Protein AF-A0A162QPC7-F1 (afdb_monomer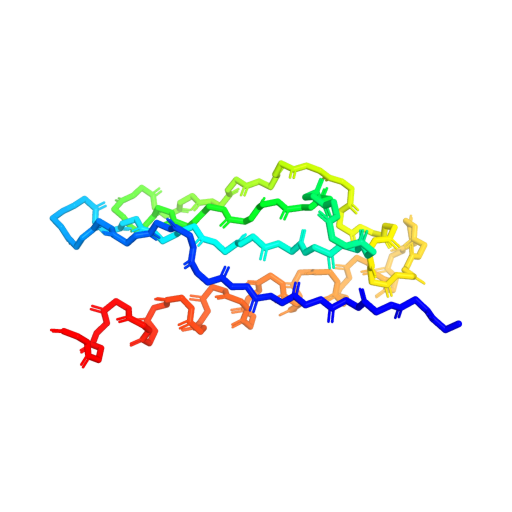_lite)

Foldseek 3Di:
DWDKDKDFPDDDLVQRKTWIFIDTPNHTAWIWIQGPVVRDIDIDHDVCVVVVHDPDPVVVVVVVVVSVVVNVVSVCVSVVD

pLDDT: mean 85.44, std 7.84, range [55.59, 94.44]

Sequence (81 aa):
MVLITTEYTKLDKENQIVELTYFVDNQVVVKLIFDYNKDTTEINGNLYDLIGWKHTEEDKNKYENYIQIQKWFAKEILNKI

Organism: NCBI:txid1121326

Secondary structure (DSSP, 8-state):
---EEEEEEEEETTTTEEEEEEEETTEEEEEEEEETTTTEEEEEE-HHHHHT--SSHHHHHHHHHHHHHHHHHHHHHHHH-

Structure (mmCIF, N/CA/C/O backbone):
data_AF-A0A162QPC7-F1
#
_entry.id   AF-A0A162QPC7-F1
#
loop_
_atom_site.group_PDB
_atom_site.id
_atom_site.type_symbol
_atom_site.label_atom_id
_atom_site.label_alt_id
_atom_site.label_comp_id
_atom_site.label_asym_id
_atom_site.label_entity_id
_atom_site.label_seq_id
_atom_site.pdbx_PDB_ins_code
_atom_site.Cartn_x
_atom_site.Cartn_y
_atom_site.Cartn_z
_atom_site.occupancy
_atom_site.B_iso_or_equiv
_atom_site.auth_seq_id
_atom_site.auth_comp_id
_atom_site.auth_asym_id
_atom_site.auth_atom_id
_atom_site.pdbx_PDB_model_num
ATOM 1 N N . MET A 1 1 ? -1.051 6.006 -23.357 1.00 55.59 1 MET A N 1
ATOM 2 C CA . MET A 1 1 ? -0.984 6.642 -22.026 1.00 55.59 1 MET A CA 1
ATOM 3 C C . MET A 1 1 ? -1.558 5.625 -21.066 1.00 55.59 1 MET A C 1
ATOM 5 O O . MET A 1 1 ? -2.679 5.204 -21.304 1.00 55.59 1 MET A O 1
ATOM 9 N N . VAL A 1 2 ? -0.767 5.140 -20.112 1.00 63.84 2 VAL A N 1
ATOM 10 C CA . VAL A 1 2 ? -1.218 4.121 -19.155 1.00 63.84 2 VAL A CA 1
ATOM 11 C C . VAL A 1 2 ? -2.080 4.823 -18.107 1.00 63.84 2 VAL A C 1
ATOM 13 O O . VAL A 1 2 ? -1.612 5.784 -17.495 1.00 63.84 2 VAL A O 1
ATOM 16 N N . LEU A 1 3 ? -3.340 4.410 -17.948 1.00 69.25 3 LEU A N 1
ATOM 17 C CA . LEU A 1 3 ? -4.228 4.981 -16.936 1.00 69.25 3 LEU A CA 1
ATOM 18 C C . LEU A 1 3 ? -4.052 4.198 -15.633 1.00 69.25 3 LEU A C 1
ATOM 20 O O . LEU A 1 3 ? -4.439 3.033 -15.558 1.00 69.25 3 LEU A O 1
ATOM 24 N N . ILE A 1 4 ? -3.476 4.847 -14.620 1.00 78.38 4 ILE A N 1
ATOM 25 C CA . ILE A 1 4 ? -3.373 4.301 -13.265 1.00 78.38 4 ILE A CA 1
ATOM 26 C C . ILE A 1 4 ? -4.494 4.913 -12.432 1.00 78.38 4 ILE A C 1
ATOM 28 O O . ILE A 1 4 ? -4.595 6.136 -12.329 1.00 78.38 4 ILE A O 1
ATOM 32 N N . THR A 1 5 ? -5.325 4.068 -11.833 1.00 82.88 5 THR A N 1
ATOM 33 C CA . THR A 1 5 ? -6.351 4.490 -10.869 1.00 82.88 5 THR A CA 1
ATOM 34 C C . THR A 1 5 ? -6.141 3.782 -9.541 1.00 82.88 5 THR A C 1
ATOM 36 O O . THR A 1 5 ? -5.592 2.680 -9.495 1.00 82.88 5 THR A O 1
ATOM 39 N N . THR A 1 6 ? -6.538 4.435 -8.452 1.00 83.81 6 THR A N 1
ATOM 40 C CA . THR A 1 6 ? -6.376 3.923 -7.090 1.00 83.81 6 THR A CA 1
ATOM 41 C C . THR A 1 6 ? -7.702 4.014 -6.366 1.00 83.81 6 THR A C 1
ATOM 43 O O . THR A 1 6 ? -8.324 5.075 -6.348 1.00 83.81 6 THR A O 1
ATOM 46 N N . GLU A 1 7 ? -8.101 2.921 -5.730 1.00 86.06 7 GLU A N 1
ATOM 47 C CA . GLU A 1 7 ? -9.319 2.842 -4.930 1.00 86.06 7 GLU A CA 1
ATOM 48 C C . GLU A 1 7 ? -9.017 2.154 -3.596 1.00 86.06 7 GLU A C 1
ATOM 50 O O . GLU A 1 7 ? -8.148 1.284 -3.520 1.00 86.06 7 GLU A O 1
ATOM 55 N N . TYR A 1 8 ? -9.733 2.523 -2.531 1.00 83.38 8 TYR A N 1
ATOM 56 C CA . TYR A 1 8 ? -9.728 1.726 -1.305 1.00 83.38 8 TYR A CA 1
ATOM 57 C C . TYR A 1 8 ? -10.750 0.598 -1.473 1.00 83.38 8 TYR A C 1
ATOM 59 O O . TYR A 1 8 ? -11.933 0.839 -1.698 1.00 83.38 8 TYR A O 1
ATOM 67 N N . THR A 1 9 ? -10.292 -0.645 -1.408 1.00 86.69 9 THR A N 1
ATOM 68 C CA . THR A 1 9 ? -11.122 -1.828 -1.692 1.00 86.69 9 THR A CA 1
ATOM 69 C C . THR A 1 9 ? -11.543 -2.564 -0.431 1.00 86.69 9 THR A C 1
ATOM 71 O O . THR A 1 9 ? -12.497 -3.340 -0.457 1.00 86.69 9 THR A O 1
ATOM 74 N N . LYS A 1 10 ? -10.873 -2.299 0.695 1.00 89.44 10 LYS A N 1
ATOM 75 C CA . LYS A 1 10 ? -11.244 -2.832 2.006 1.00 89.44 10 LYS A CA 1
ATOM 76 C C . LYS A 1 10 ? -10.943 -1.818 3.103 1.00 89.44 10 LYS A C 1
ATOM 78 O O . LYS A 1 10 ? -9.863 -1.235 3.131 1.00 89.44 10 LYS A O 1
ATOM 83 N N . LEU A 1 11 ? -11.886 -1.664 4.027 1.00 90.88 11 LEU A N 1
ATOM 84 C CA . LEU A 1 11 ? -11.733 -0.895 5.257 1.00 90.88 11 LEU A CA 1
ATOM 85 C C . LEU A 1 11 ? -12.318 -1.710 6.412 1.00 90.88 11 LEU A C 1
ATOM 87 O O . LEU A 1 11 ? -13.522 -1.951 6.454 1.00 90.88 11 LEU A O 1
ATOM 91 N N . ASP A 1 12 ? -11.466 -2.126 7.340 1.00 90.81 12 ASP A N 1
ATOM 92 C CA . ASP A 1 12 ? -11.845 -2.826 8.564 1.00 90.81 12 ASP A CA 1
ATOM 93 C C . ASP A 1 12 ? -11.366 -2.001 9.759 1.00 90.81 12 ASP A C 1
ATOM 95 O O . ASP A 1 12 ? -10.189 -2.003 10.117 1.00 90.81 12 ASP A O 1
ATOM 99 N N . LYS A 1 13 ? -12.283 -1.232 10.348 1.00 87.50 13 LYS A N 1
ATOM 100 C CA . LYS A 1 13 ? -11.952 -0.322 11.448 1.00 87.50 13 LYS A CA 1
ATOM 101 C C . LYS A 1 13 ? -11.646 -1.047 12.751 1.00 87.50 13 LYS A C 1
ATOM 103 O O . LYS A 1 13 ? -10.819 -0.565 13.517 1.00 87.50 13 LYS A O 1
ATOM 108 N N . GLU A 1 14 ? -12.310 -2.174 13.003 1.00 90.00 14 GLU A N 1
ATOM 109 C CA . GLU A 1 14 ? -12.126 -2.949 14.232 1.00 90.00 14 GLU A CA 1
ATOM 110 C C . GLU A 1 14 ? -10.701 -3.504 14.289 1.00 90.00 14 GLU A C 1
ATOM 112 O O . GLU A 1 14 ? -10.002 -3.351 15.291 1.00 90.00 14 GLU A O 1
ATOM 117 N N . ASN A 1 15 ? -10.234 -4.050 13.165 1.00 89.62 15 ASN A N 1
ATOM 118 C CA . ASN A 1 15 ? -8.887 -4.598 13.047 1.00 89.62 15 ASN A CA 1
ATOM 119 C C . ASN A 1 15 ? -7.841 -3.572 12.584 1.00 89.62 15 ASN A C 1
ATOM 121 O O . ASN A 1 15 ? -6.673 -3.924 12.443 1.00 89.62 15 ASN A O 1
ATOM 125 N N . GLN A 1 16 ? -8.243 -2.317 12.369 1.00 91.50 16 GLN A N 1
ATOM 126 C CA . GLN A 1 16 ? -7.419 -1.243 11.813 1.00 91.50 16 GLN A CA 1
ATOM 127 C C . GLN A 1 16 ? -6.689 -1.636 10.517 1.00 91.50 16 GLN A C 1
ATOM 129 O O . GLN A 1 16 ? -5.478 -1.453 10.391 1.00 91.50 16 GLN A O 1
ATOM 134 N N . ILE A 1 17 ? -7.425 -2.189 9.550 1.00 92.81 17 ILE A N 1
ATOM 135 C CA . ILE A 1 17 ? -6.888 -2.623 8.255 1.00 92.81 17 ILE A CA 1
ATOM 136 C C . ILE A 1 17 ? -7.466 -1.776 7.121 1.00 92.81 17 ILE A C 1
ATOM 138 O O . ILE A 1 17 ? -8.681 -1.586 7.023 1.00 92.81 17 ILE A O 1
ATOM 142 N N . VAL A 1 18 ? -6.596 -1.327 6.215 1.00 93.62 18 VAL A N 1
ATOM 143 C CA . VAL A 1 18 ? -6.971 -0.636 4.973 1.00 93.62 18 VAL A CA 1
ATOM 144 C C . VAL A 1 18 ? -6.273 -1.294 3.788 1.00 93.62 18 VAL A C 1
ATOM 146 O O . VAL A 1 18 ? -5.055 -1.447 3.797 1.00 93.62 18 VAL A O 1
ATOM 149 N N . GLU A 1 19 ? -7.034 -1.656 2.756 1.00 93.81 19 GLU A N 1
ATOM 150 C CA . GLU A 1 19 ? -6.505 -2.128 1.471 1.00 93.81 19 GLU A CA 1
ATOM 151 C C . GLU A 1 19 ? -6.697 -1.044 0.408 1.00 93.81 19 GLU A C 1
ATOM 153 O O . GLU A 1 19 ? -7.826 -0.628 0.134 1.00 93.81 19 GLU A O 1
ATOM 158 N N . LEU A 1 20 ? -5.596 -0.614 -0.208 1.00 91.88 20 LEU A N 1
ATOM 159 C CA . LEU A 1 20 ? -5.584 0.231 -1.398 1.00 91.88 20 LEU A CA 1
ATOM 160 C C . LEU A 1 20 ? -5.233 -0.627 -2.611 1.00 91.88 20 LEU A C 1
ATOM 162 O O . LEU A 1 20 ? -4.172 -1.250 -2.644 1.00 91.88 20 LEU A O 1
ATOM 166 N N . THR A 1 21 ? -6.093 -0.629 -3.621 1.00 91.00 21 THR A N 1
ATOM 167 C CA . THR A 1 21 ? -5.869 -1.345 -4.875 1.00 91.00 21 THR A CA 1
ATOM 168 C C . THR A 1 21 ? -5.581 -0.363 -6.002 1.00 91.00 21 THR A C 1
ATOM 170 O O . THR A 1 21 ? -6.277 0.636 -6.178 1.00 91.00 21 THR A O 1
ATOM 173 N N . TYR A 1 22 ? -4.547 -0.673 -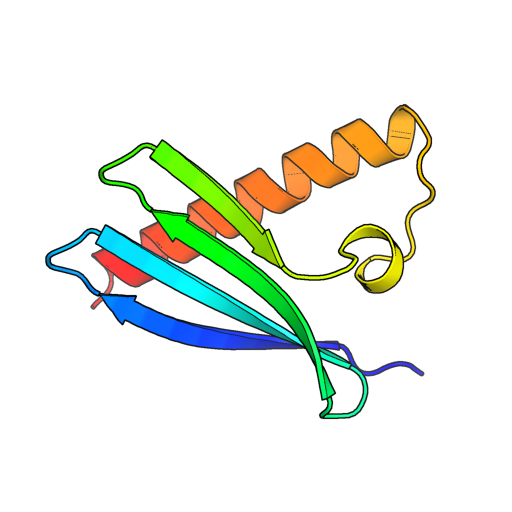6.777 1.00 88.69 22 TYR A N 1
ATOM 174 C CA . TYR A 1 22 ? -4.130 0.053 -7.964 1.00 88.69 22 TYR A CA 1
ATOM 175 C C . TYR A 1 22 ? -4.479 -0.744 -9.207 1.00 88.69 22 TYR A C 1
ATOM 177 O O . TYR A 1 22 ? -4.126 -1.925 -9.326 1.00 88.69 22 TYR A O 1
ATOM 185 N N . PHE A 1 23 ? -5.124 -0.063 -10.145 1.00 85.69 23 PHE A N 1
ATOM 186 C CA . PHE A 1 23 ? -5.534 -0.624 -11.416 1.00 85.69 23 PHE A CA 1
ATOM 187 C C . PHE A 1 23 ? -4.768 0.028 -12.559 1.00 85.69 23 PHE A C 1
ATOM 189 O O . PHE A 1 23 ? -4.646 1.253 -12.610 1.00 85.69 23 PHE A O 1
ATOM 196 N N . VAL A 1 24 ? -4.305 -0.800 -13.490 1.00 84.19 24 VAL A N 1
ATOM 197 C CA . VAL A 1 24 ? -3.749 -0.384 -14.778 1.00 84.19 24 VAL A CA 1
ATOM 198 C C . VAL A 1 24 ? -4.624 -0.976 -15.864 1.00 84.19 24 VAL A C 1
ATOM 200 O O . VAL A 1 24 ? -4.830 -2.187 -15.879 1.00 84.19 24 VAL A O 1
ATOM 203 N N . ASP A 1 25 ? -5.175 -0.136 -16.741 1.00 82.38 25 ASP A N 1
ATOM 204 C CA . ASP A 1 25 ? -6.064 -0.575 -17.828 1.00 82.38 25 ASP A CA 1
ATOM 205 C C . ASP A 1 25 ? -7.196 -1.511 -17.332 1.00 82.38 25 ASP A C 1
ATOM 207 O O . ASP A 1 25 ? -7.523 -2.526 -17.946 1.00 82.38 25 ASP A O 1
ATOM 211 N N . ASN A 1 26 ? -7.791 -1.162 -16.180 1.00 75.38 26 ASN A N 1
ATOM 212 C CA . ASN A 1 26 ? -8.837 -1.911 -15.460 1.00 75.38 26 ASN A CA 1
ATOM 213 C C . ASN A 1 26 ? -8.424 -3.290 -14.912 1.00 75.38 26 ASN A C 1
ATOM 215 O O . ASN A 1 26 ? -9.281 -4.067 -14.489 1.00 75.38 26 ASN A O 1
ATOM 219 N N . GLN A 1 27 ? -7.130 -3.604 -14.872 1.00 79.06 27 GLN A N 1
ATOM 220 C CA . GLN A 1 27 ? -6.605 -4.801 -14.218 1.00 79.06 27 GLN A CA 1
ATOM 221 C C . GLN A 1 27 ? -5.965 -4.435 -12.886 1.00 79.06 27 GLN A C 1
ATOM 223 O O . GLN A 1 27 ? -5.226 -3.460 -12.800 1.00 79.06 27 GLN A O 1
ATOM 228 N N . VAL A 1 28 ? -6.232 -5.223 -11.842 1.00 79.31 28 VAL A N 1
ATOM 229 C CA . VAL A 1 28 ? -5.545 -5.081 -10.552 1.00 79.31 28 VAL A CA 1
ATOM 230 C C . VAL A 1 28 ? -4.070 -5.410 -10.746 1.00 79.31 28 VAL A C 1
ATOM 232 O O . VAL A 1 28 ? -3.739 -6.540 -11.099 1.00 79.31 28 VAL A O 1
ATOM 235 N N . VAL A 1 29 ? -3.194 -4.446 -10.476 1.00 84.12 29 VAL A N 1
ATOM 236 C CA . VAL A 1 29 ? -1.741 -4.631 -10.626 1.00 84.12 29 VAL A CA 1
ATOM 237 C C . VAL A 1 29 ? -1.031 -4.633 -9.285 1.00 84.12 29 VAL A C 1
ATOM 239 O O . VAL A 1 29 ? -0.100 -5.411 -9.088 1.00 84.12 29 VAL A O 1
ATOM 242 N N . VAL A 1 30 ? -1.474 -3.793 -8.347 1.00 90.56 30 VAL A N 1
ATOM 243 C CA . VAL A 1 30 ? -0.863 -3.710 -7.018 1.00 90.56 30 VAL A CA 1
ATOM 244 C C . VAL A 1 30 ? -1.934 -3.560 -5.955 1.00 90.56 30 VAL A C 1
ATOM 246 O O . VAL A 1 30 ? -2.875 -2.789 -6.123 1.00 90.56 30 VAL A O 1
ATOM 249 N N . LYS A 1 31 ? -1.765 -4.252 -4.833 1.00 92.62 31 LYS A N 1
ATOM 250 C CA . LYS A 1 31 ? -2.507 -3.995 -3.602 1.00 92.62 31 LYS A CA 1
ATOM 251 C C . LYS A 1 31 ? -1.546 -3.634 -2.483 1.00 92.62 31 LYS A C 1
ATOM 253 O O . LYS A 1 31 ? -0.549 -4.326 -2.286 1.00 92.62 31 LYS A O 1
ATOM 258 N N . LEU A 1 32 ? -1.868 -2.576 -1.752 1.00 93.25 32 LEU A N 1
ATOM 259 C CA . LEU A 1 32 ? -1.198 -2.185 -0.519 1.00 93.25 32 LEU A CA 1
ATOM 260 C C . LEU A 1 32 ? -2.155 -2.446 0.635 1.00 93.25 32 LEU A C 1
ATOM 262 O O . LEU A 1 32 ? -3.234 -1.859 0.681 1.00 93.25 32 LEU A O 1
ATOM 266 N N . ILE A 1 33 ? -1.768 -3.323 1.551 1.00 94.44 33 ILE A N 1
ATOM 267 C CA . ILE A 1 33 ? -2.542 -3.633 2.749 1.00 94.44 33 ILE A CA 1
ATOM 268 C C . ILE A 1 33 ? -1.784 -3.059 3.939 1.00 94.44 33 ILE A C 1
ATOM 270 O O . ILE A 1 33 ? -0.643 -3.435 4.205 1.00 94.44 33 ILE A O 1
ATOM 274 N N . PHE A 1 34 ? -2.426 -2.138 4.647 1.00 94.44 34 PHE A N 1
ATOM 275 C CA . PHE A 1 34 ? -1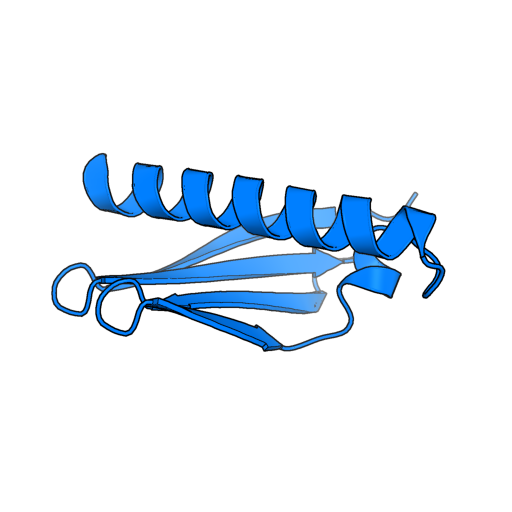.907 -1.534 5.865 1.00 94.44 34 PHE A CA 1
ATOM 276 C C . PHE A 1 34 ? -2.666 -2.112 7.054 1.00 94.44 34 PHE A C 1
ATOM 278 O O . PHE A 1 34 ? -3.867 -1.883 7.176 1.00 94.44 34 PHE A O 1
ATOM 285 N N . ASP A 1 35 ? -1.967 -2.847 7.915 1.00 94.19 35 ASP A N 1
ATOM 286 C CA . ASP A 1 35 ? -2.476 -3.317 9.206 1.00 94.19 35 ASP A CA 1
ATOM 287 C C . ASP A 1 35 ? -1.813 -2.470 10.298 1.00 94.19 35 ASP A C 1
ATOM 289 O O . ASP A 1 35 ? -0.624 -2.631 10.595 1.00 94.19 35 ASP A O 1
ATOM 293 N N . TYR A 1 36 ? -2.568 -1.524 10.863 1.00 91.00 36 TYR A N 1
ATOM 294 C CA . TYR A 1 36 ? -2.058 -0.610 11.888 1.00 91.00 36 TYR A CA 1
ATOM 295 C C . TYR A 1 36 ? -2.000 -1.248 13.276 1.00 91.00 36 TYR A C 1
ATOM 297 O O . TYR A 1 36 ? -1.200 -0.805 14.098 1.00 91.00 36 TYR A O 1
ATOM 305 N N . ASN A 1 37 ? -2.780 -2.303 13.532 1.00 91.19 37 ASN A N 1
ATOM 306 C CA . ASN A 1 37 ? -2.709 -3.042 14.793 1.00 91.19 37 ASN A CA 1
ATOM 307 C C . ASN A 1 37 ? -1.381 -3.798 14.917 1.00 91.19 37 ASN A C 1
ATOM 309 O O . ASN A 1 37 ? -0.817 -3.889 16.007 1.00 91.19 37 ASN A O 1
ATOM 313 N N . LYS A 1 38 ? -0.869 -4.328 13.801 1.00 91.81 38 LYS A N 1
ATOM 314 C CA . LYS A 1 38 ? 0.418 -5.041 13.743 1.00 91.81 38 LYS A CA 1
ATOM 315 C C . LYS A 1 38 ? 1.583 -4.180 13.253 1.00 91.81 38 LYS A C 1
ATOM 317 O O . LYS A 1 38 ? 2.708 -4.667 13.225 1.00 91.81 38 LYS A O 1
ATOM 322 N N . ASP A 1 39 ? 1.317 -2.938 12.851 1.00 89.50 39 ASP A N 1
ATOM 323 C CA . ASP A 1 39 ? 2.258 -2.033 12.175 1.00 89.50 39 ASP A CA 1
ATOM 324 C C . ASP A 1 39 ? 2.940 -2.663 10.945 1.00 89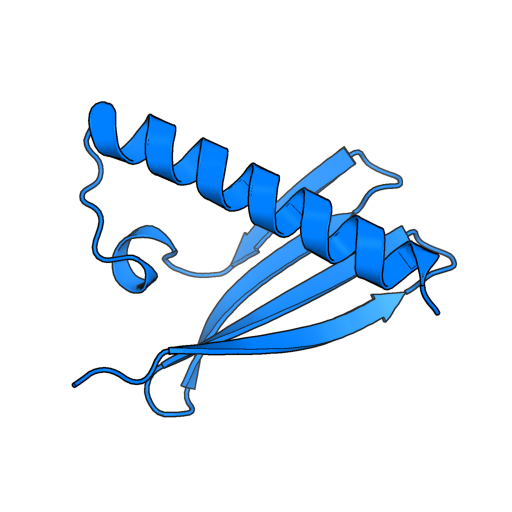.50 39 ASP A C 1
ATOM 326 O O . ASP A 1 39 ? 4.117 -2.445 10.661 1.00 89.50 39 ASP A O 1
ATOM 330 N N . THR A 1 40 ? 2.185 -3.455 10.183 1.00 92.38 40 THR A N 1
ATOM 331 C CA . THR A 1 40 ? 2.702 -4.140 8.990 1.00 92.38 40 THR A CA 1
ATOM 332 C C . THR A 1 40 ? 2.168 -3.515 7.709 1.00 92.38 40 THR A C 1
ATOM 334 O O . THR A 1 40 ? 1.106 -2.890 7.668 1.00 92.38 40 THR A O 1
ATOM 337 N N . THR A 1 41 ? 2.954 -3.631 6.642 1.00 92.44 41 THR A N 1
ATOM 338 C CA . THR A 1 41 ? 2.562 -3.215 5.296 1.00 92.44 41 THR A CA 1
ATOM 339 C C . THR A 1 41 ? 2.860 -4.357 4.347 1.00 92.44 41 THR A C 1
ATOM 341 O O . THR A 1 41 ? 4.017 -4.736 4.176 1.00 92.44 41 THR A O 1
ATOM 344 N N . GLU A 1 42 ? 1.812 -4.904 3.745 1.00 93.00 42 GLU A N 1
ATOM 345 C CA . GLU A 1 42 ? 1.918 -5.956 2.742 1.00 93.00 42 GLU A CA 1
ATOM 346 C C . GLU A 1 42 ? 1.681 -5.362 1.356 1.00 93.00 42 GLU A C 1
ATOM 348 O O . GLU A 1 42 ? 0.791 -4.534 1.150 1.00 93.00 42 GLU A O 1
ATOM 353 N N . ILE A 1 43 ? 2.506 -5.778 0.399 1.00 90.88 43 ILE A N 1
ATOM 354 C CA . ILE A 1 43 ? 2.502 -5.256 -0.965 1.00 90.88 43 ILE A CA 1
ATOM 355 C C . ILE A 1 43 ? 2.361 -6.450 -1.893 1.00 90.88 43 ILE A C 1
ATOM 357 O O . ILE A 1 43 ? 3.289 -7.241 -2.048 1.00 90.88 43 ILE A O 1
ATOM 361 N N . ASN A 1 44 ? 1.187 -6.582 -2.499 1.00 90.06 44 ASN A N 1
ATOM 362 C CA . ASN A 1 44 ? 0.881 -7.657 -3.432 1.00 90.06 44 ASN A CA 1
ATOM 363 C C . ASN A 1 44 ? 0.919 -7.103 -4.853 1.00 90.06 44 ASN A C 1
ATOM 365 O O . ASN A 1 44 ? -0.006 -6.407 -5.266 1.00 90.06 44 ASN A O 1
ATOM 369 N N . GLY A 1 45 ? 1.980 -7.414 -5.594 1.00 85.25 45 GLY A N 1
ATOM 370 C CA . GLY A 1 45 ? 2.201 -6.940 -6.962 1.00 85.25 45 GLY A CA 1
ATOM 371 C C . GLY A 1 45 ? 3.525 -6.196 -7.117 1.00 85.25 45 GLY A C 1
ATOM 372 O O . GLY A 1 45 ? 4.239 -5.970 -6.139 1.00 85.25 45 GLY A O 1
ATOM 373 N N . ASN A 1 46 ? 3.867 -5.820 -8.352 1.00 83.81 46 ASN A N 1
ATOM 374 C CA . ASN A 1 46 ? 5.091 -5.067 -8.613 1.00 83.81 46 ASN A CA 1
ATOM 375 C C . ASN A 1 46 ? 4.818 -3.559 -8.617 1.00 83.81 46 ASN A C 1
ATOM 377 O O . ASN A 1 46 ? 4.439 -2.968 -9.628 1.00 83.81 46 ASN A O 1
ATOM 381 N N . LEU A 1 47 ? 5.029 -2.930 -7.462 1.00 80.62 47 LEU A N 1
ATOM 382 C CA . LEU A 1 47 ? 4.843 -1.491 -7.317 1.00 80.62 47 LEU A CA 1
ATOM 383 C C . LEU A 1 47 ? 5.898 -0.678 -8.087 1.00 80.62 47 LEU A C 1
ATOM 385 O O . LEU A 1 47 ? 5.562 0.399 -8.567 1.00 80.62 47 LEU A O 1
ATOM 389 N N . TYR A 1 48 ? 7.118 -1.196 -8.284 1.00 78.50 48 TYR A N 1
ATOM 390 C CA . TYR A 1 48 ? 8.143 -0.523 -9.098 1.00 78.50 48 TYR A CA 1
ATOM 391 C C . TYR A 1 48 ? 7.708 -0.376 -10.560 1.00 78.50 48 TYR A C 1
ATOM 393 O O . TYR A 1 48 ? 7.865 0.702 -11.137 1.00 78.50 48 TYR A O 1
ATOM 401 N N . ASP A 1 49 ? 7.083 -1.414 -11.123 1.00 73.94 49 ASP A N 1
ATOM 402 C CA . ASP A 1 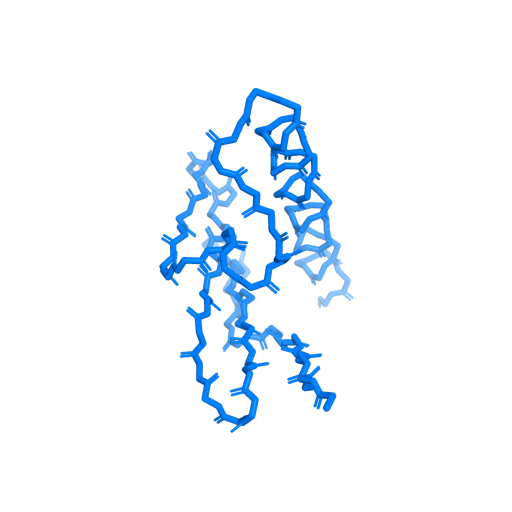49 ? 6.526 -1.365 -12.481 1.00 73.94 49 ASP A CA 1
ATOM 403 C C . ASP A 1 49 ? 5.365 -0.366 -12.578 1.00 73.94 49 ASP A C 1
ATOM 405 O O . ASP A 1 49 ? 5.259 0.362 -13.564 1.00 73.94 49 ASP A O 1
ATOM 409 N N . LEU A 1 50 ? 4.524 -0.284 -11.539 1.00 76.25 50 LEU A N 1
ATOM 410 C CA . LEU A 1 50 ? 3.388 0.641 -11.495 1.00 76.25 50 LEU A CA 1
ATOM 411 C C . LEU A 1 50 ? 3.837 2.109 -11.543 1.00 76.25 50 LEU A C 1
ATOM 413 O O . LEU A 1 50 ? 3.269 2.919 -12.271 1.00 76.25 50 LEU A O 1
ATOM 417 N N . ILE A 1 51 ? 4.847 2.460 -10.751 1.00 73.38 51 ILE A N 1
ATOM 418 C CA . ILE A 1 51 ? 5.333 3.841 -10.603 1.00 73.38 51 ILE A CA 1
ATOM 419 C C . ILE A 1 51 ? 6.436 4.203 -11.612 1.00 73.38 51 ILE A C 1
ATOM 421 O O . ILE A 1 51 ? 6.903 5.342 -11.635 1.00 73.38 51 ILE A O 1
ATOM 425 N N . GLY A 1 52 ? 6.843 3.251 -12.459 1.00 73.12 52 GLY A N 1
ATOM 426 C CA . GLY A 1 52 ? 7.861 3.444 -13.492 1.00 73.12 52 GLY A CA 1
ATOM 427 C C . GLY A 1 52 ? 9.274 3.650 -12.938 1.00 73.12 52 GLY A C 1
ATOM 428 O O . GLY A 1 52 ? 10.088 4.327 -13.571 1.00 73.12 52 GLY A O 1
ATOM 429 N N . TRP A 1 53 ? 9.564 3.111 -11.751 1.00 80.19 53 TRP A N 1
ATOM 430 C CA . TRP A 1 53 ? 10.871 3.225 -11.101 1.00 80.19 53 TRP A CA 1
ATOM 431 C C . TRP A 1 53 ? 11.730 1.993 -11.342 1.00 80.19 53 TRP A C 1
ATOM 433 O O . TRP A 1 53 ? 11.240 0.885 -11.542 1.00 80.19 53 TRP A O 1
ATOM 443 N N . LYS A 1 54 ? 13.045 2.192 -11.320 1.00 74.62 54 LYS A N 1
ATOM 444 C CA . LYS A 1 54 ? 14.021 1.111 -11.435 1.00 74.62 54 LYS A CA 1
ATOM 445 C C . LYS A 1 54 ? 14.391 0.644 -10.028 1.00 74.62 54 LYS A C 1
ATOM 447 O O . LYS A 1 54 ? 14.286 1.394 -9.069 1.00 74.62 54 LYS A O 1
ATOM 452 N N . HIS A 1 55 ? 14.857 -0.591 -9.874 1.00 77.69 55 HIS A N 1
ATOM 453 C CA . HIS A 1 55 ? 15.336 -1.103 -8.581 1.00 77.69 55 HIS A CA 1
ATOM 454 C C . HIS A 1 55 ? 16.726 -0.532 -8.206 1.00 77.69 55 HIS A C 1
ATOM 456 O O . HIS A 1 55 ? 17.646 -1.278 -7.881 1.00 77.69 55 HIS A O 1
ATOM 462 N N . THR A 1 56 ? 16.913 0.786 -8.312 1.00 85.38 56 THR A N 1
ATOM 463 C CA . THR A 1 56 ? 18.142 1.510 -7.948 1.00 85.38 56 THR A CA 1
ATOM 464 C C . THR A 1 56 ? 18.031 2.082 -6.530 1.00 85.38 56 THR A C 1
ATOM 466 O O . THR A 1 56 ? 16.936 2.177 -5.975 1.00 85.38 56 THR A O 1
ATOM 469 N N . GLU A 1 57 ? 19.151 2.486 -5.920 1.00 81.94 57 GLU A N 1
ATOM 470 C CA . GLU A 1 57 ? 19.139 3.079 -4.569 1.00 81.94 57 GLU A CA 1
ATOM 471 C C . GLU A 1 57 ? 18.343 4.393 -4.493 1.00 81.94 57 GLU A C 1
ATOM 473 O O . GLU A 1 57 ? 17.601 4.611 -3.537 1.00 81.94 57 GLU A O 1
ATOM 478 N N . GLU A 1 58 ? 18.432 5.250 -5.514 1.00 79.56 58 GLU A N 1
ATOM 479 C CA . GLU A 1 58 ? 17.659 6.499 -5.569 1.00 79.56 58 GLU A CA 1
ATOM 480 C C . GLU A 1 58 ? 16.149 6.242 -5.597 1.00 79.56 58 GLU A C 1
ATOM 482 O O . GLU A 1 58 ? 15.372 6.911 -4.914 1.00 79.56 58 GLU A O 1
ATOM 487 N N . ASP A 1 59 ? 15.729 5.247 -6.370 1.00 83.81 59 ASP A N 1
ATOM 488 C CA . ASP A 1 59 ? 14.327 4.877 -6.506 1.00 83.81 59 ASP A CA 1
ATOM 489 C C . ASP A 1 59 ? 13.819 4.079 -5.300 1.00 83.81 59 ASP A C 1
ATOM 491 O O . ASP A 1 59 ? 12.627 4.121 -4.999 1.00 83.81 59 ASP A O 1
ATOM 495 N N . LYS A 1 60 ? 14.706 3.427 -4.538 1.00 85.00 60 LYS A N 1
ATOM 496 C CA . LYS A 1 60 ? 14.362 2.820 -3.247 1.00 85.00 60 LYS A CA 1
ATOM 497 C C 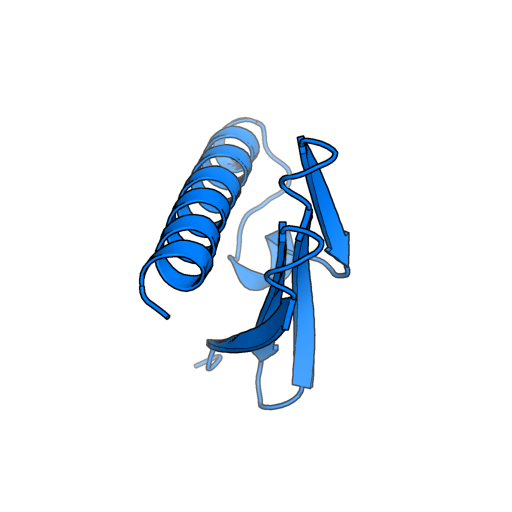. LYS A 1 60 ? 13.896 3.869 -2.235 1.00 85.00 60 LYS A C 1
ATOM 499 O O . LYS A 1 60 ? 12.864 3.676 -1.602 1.00 85.00 60 LYS A O 1
ATOM 504 N N . ASN A 1 61 ? 14.578 5.010 -2.143 1.00 86.06 61 ASN A N 1
ATOM 505 C CA . ASN A 1 61 ? 14.136 6.097 -1.262 1.00 86.06 61 ASN A CA 1
ATOM 506 C C . ASN A 1 61 ? 12.773 6.659 -1.692 1.00 86.06 61 ASN A C 1
ATOM 508 O O . ASN A 1 61 ? 11.914 6.946 -0.855 1.00 86.06 61 ASN A O 1
ATOM 512 N N . LYS A 1 62 ? 12.545 6.793 -3.005 1.00 85.75 62 LYS A N 1
ATOM 513 C CA . LYS A 1 62 ? 11.241 7.217 -3.534 1.00 85.75 62 LYS A CA 1
ATOM 514 C C . LYS A 1 62 ? 10.155 6.188 -3.223 1.00 85.75 62 LYS A C 1
ATOM 516 O O . LYS A 1 62 ? 9.058 6.581 -2.835 1.00 85.75 62 LYS A O 1
ATOM 521 N N . TYR A 1 63 ? 10.471 4.897 -3.346 1.00 86.75 63 TYR A N 1
ATOM 522 C CA . TYR A 1 63 ? 9.605 3.771 -2.991 1.00 86.75 63 TYR A CA 1
ATOM 523 C C . TYR A 1 63 ? 9.158 3.845 -1.540 1.00 86.75 63 TYR A C 1
ATOM 525 O O . TYR A 1 63 ? 7.960 3.856 -1.264 1.00 86.75 63 TYR A O 1
ATOM 533 N N . GLU A 1 64 ? 10.103 3.970 -0.613 1.00 88.31 64 GLU A N 1
ATOM 534 C CA . GLU A 1 64 ? 9.786 4.063 0.808 1.00 88.31 64 GLU A CA 1
ATOM 535 C C . GLU A 1 64 ? 8.941 5.303 1.108 1.00 88.31 64 GLU A C 1
ATOM 537 O O . GLU A 1 64 ? 7.918 5.196 1.784 1.00 88.31 64 GLU A O 1
ATOM 542 N N . ASN A 1 65 ? 9.289 6.459 0.535 1.00 89.38 65 ASN A N 1
ATOM 543 C CA . ASN A 1 65 ? 8.504 7.680 0.704 1.00 89.38 65 ASN A CA 1
ATOM 544 C C . ASN A 1 65 ? 7.075 7.534 0.151 1.00 89.38 65 ASN A C 1
ATOM 546 O O . ASN A 1 65 ? 6.110 7.957 0.784 1.00 89.38 65 ASN A O 1
ATOM 550 N N . TYR A 1 66 ? 6.919 6.888 -1.004 1.00 89.00 66 TYR A N 1
ATOM 551 C CA . TYR A 1 66 ? 5.609 6.614 -1.584 1.00 89.00 66 TYR A CA 1
ATOM 552 C C . TYR A 1 66 ? 4.761 5.740 -0.659 1.00 89.00 66 TYR A C 1
ATOM 554 O O . TYR A 1 66 ? 3.623 6.096 -0.360 1.00 89.00 66 TYR A O 1
ATOM 562 N N . ILE A 1 67 ? 5.323 4.644 -0.140 1.00 89.50 67 ILE A N 1
ATOM 563 C CA . ILE A 1 67 ? 4.636 3.781 0.827 1.00 89.50 67 ILE A CA 1
ATOM 564 C C . ILE A 1 67 ? 4.232 4.558 2.083 1.00 89.50 67 ILE A C 1
ATOM 566 O O . ILE A 1 67 ? 3.113 4.379 2.560 1.00 89.50 67 ILE A O 1
ATOM 570 N N . GLN A 1 68 ? 5.080 5.457 2.589 1.00 91.31 68 GLN A N 1
ATOM 571 C CA . GLN A 1 68 ? 4.735 6.299 3.740 1.00 91.31 68 GLN A CA 1
ATOM 572 C C . GLN A 1 68 ? 3.562 7.241 3.447 1.00 91.31 68 GLN A C 1
ATOM 574 O O . GLN A 1 68 ? 2.658 7.364 4.273 1.00 91.31 68 GLN A O 1
ATOM 579 N N . ILE A 1 69 ? 3.526 7.860 2.263 1.00 90.94 69 ILE A N 1
ATOM 580 C CA . ILE A 1 69 ? 2.403 8.710 1.841 1.00 90.94 69 ILE A CA 1
ATOM 581 C C . ILE A 1 69 ? 1.110 7.888 1.764 1.00 90.94 69 ILE A C 1
ATOM 583 O O . ILE A 1 69 ? 0.078 8.318 2.282 1.00 90.94 69 ILE A O 1
ATOM 587 N N . GLN A 1 70 ? 1.162 6.686 1.182 1.00 90.25 70 GLN A N 1
ATOM 588 C CA . GLN A 1 70 ? -0.004 5.802 1.096 1.00 90.25 70 GLN A CA 1
ATOM 589 C C . GLN A 1 70 ? -0.463 5.313 2.474 1.00 90.25 70 GLN A C 1
ATOM 591 O O . GLN A 1 70 ? -1.659 5.321 2.764 1.00 90.25 70 GLN A O 1
ATOM 596 N N . LYS A 1 71 ? 0.478 4.982 3.365 1.00 91.75 71 LYS A N 1
ATOM 597 C CA . LYS A 1 71 ? 0.201 4.630 4.762 1.00 91.75 71 LYS A CA 1
ATOM 598 C C . LYS A 1 71 ? -0.424 5.800 5.525 1.00 91.75 71 LYS A C 1
ATOM 600 O O . LYS A 1 71 ? -1.293 5.583 6.366 1.00 91.75 71 LYS A O 1
ATOM 605 N N . TRP A 1 72 ? -0.022 7.039 5.252 1.00 91.62 72 TRP A N 1
ATOM 606 C CA . TRP A 1 72 ? -0.654 8.220 5.842 1.00 91.62 72 TRP A CA 1
ATOM 607 C C . TRP A 1 72 ? -2.084 8.416 5.321 1.00 91.62 72 TRP A C 1
ATOM 609 O O . TRP A 1 72 ? -3.007 8.583 6.117 1.00 91.62 72 TRP A O 1
ATOM 619 N N . PHE A 1 73 ? -2.290 8.308 4.007 1.00 89.25 73 PHE A N 1
ATOM 620 C CA . PHE A 1 73 ? -3.608 8.439 3.385 1.00 89.25 73 PHE A CA 1
ATOM 621 C C . PHE A 1 73 ? -4.598 7.373 3.879 1.00 89.25 73 PHE A C 1
ATOM 623 O O . PHE A 1 73 ? -5.726 7.690 4.254 1.00 89.25 73 PHE A O 1
ATOM 630 N N . ALA A 1 74 ? -4.162 6.115 3.967 1.00 90.62 74 ALA A N 1
ATOM 631 C CA . ALA A 1 74 ? -4.960 5.027 4.526 1.00 90.62 74 ALA A CA 1
ATOM 632 C C . ALA A 1 74 ? -5.359 5.290 5.993 1.00 90.62 74 ALA A C 1
ATOM 634 O O . ALA A 1 74 ? -6.500 5.036 6.381 1.00 90.62 74 ALA A O 1
ATOM 635 N N . LYS A 1 75 ? -4.476 5.901 6.791 1.00 90.69 75 LYS A N 1
ATOM 636 C CA . LYS A 1 75 ? -4.781 6.280 8.176 1.00 90.69 75 LYS A CA 1
ATOM 637 C C . LYS A 1 75 ? -5.807 7.411 8.240 1.00 90.69 75 LYS A C 1
ATOM 639 O O . LYS A 1 75 ? -6.667 7.403 9.116 1.00 90.69 75 LYS A O 1
ATOM 644 N N . GLU A 1 76 ? -5.745 8.374 7.321 1.00 90.44 76 GLU A N 1
ATOM 645 C CA . GLU A 1 76 ? -6.786 9.399 7.206 1.00 90.44 76 GLU A CA 1
ATOM 646 C C . GLU A 1 76 ? -8.152 8.790 6.871 1.00 90.44 76 GLU A C 1
ATOM 648 O O . GLU A 1 76 ? -9.142 9.175 7.488 1.00 90.44 76 GLU A O 1
ATOM 653 N N . ILE A 1 77 ? -8.215 7.829 5.943 1.00 86.06 77 ILE A N 1
ATOM 654 C CA . ILE A 1 77 ? -9.463 7.124 5.602 1.00 86.06 77 ILE A CA 1
ATOM 655 C C . ILE A 1 77 ? -10.037 6.421 6.834 1.00 86.06 77 ILE A C 1
ATOM 657 O O . ILE A 1 77 ? -11.230 6.540 7.109 1.00 86.06 77 ILE A O 1
ATOM 661 N N . LEU A 1 78 ? -9.181 5.737 7.598 1.00 87.94 78 LEU A N 1
ATOM 662 C CA . LEU A 1 78 ? -9.579 5.035 8.816 1.00 87.94 78 LEU A CA 1
ATOM 663 C C . LEU A 1 78 ? -10.197 5.973 9.871 1.00 87.94 78 LEU A C 1
ATOM 665 O O . LEU A 1 78 ? -11.113 5.563 10.575 1.00 87.94 78 LEU A O 1
ATOM 669 N N . ASN A 1 79 ? -9.715 7.220 9.958 1.00 84.62 79 ASN A N 1
ATOM 670 C CA . ASN A 1 79 ? -10.149 8.210 10.952 1.00 84.62 79 ASN A CA 1
ATOM 671 C C . ASN A 1 79 ? -11.309 9.116 10.497 1.00 84.62 79 ASN A C 1
ATOM 673 O O . ASN A 1 79 ? -11.967 9.719 11.342 1.00 84.62 79 ASN A O 1
ATOM 677 N N . LYS A 1 80 ? -11.512 9.301 9.183 1.00 75.38 80 LYS A N 1
ATOM 678 C CA . LYS A 1 80 ? -12.533 10.215 8.628 1.00 75.38 80 LYS A CA 1
ATOM 679 C C . LYS A 1 80 ? -13.939 9.616 8.585 1.00 75.38 80 LYS A C 1
ATOM 681 O O . LYS A 1 80 ? -14.904 10.373 8.507 1.00 75.38 80 LYS A O 1
ATOM 686 N N . ILE A 1 81 ? -14.048 8.291 8.580 1.00 58.88 81 ILE A N 1
ATOM 687 C CA . ILE A 1 81 ? -15.319 7.551 8.559 1.00 58.88 81 ILE A CA 1
ATOM 688 C C . ILE A 1 81 ? -15.629 7.130 9.982 1.00 58.88 81 ILE A C 1
ATOM 690 O O . ILE A 1 81 ? -16.818 6.928 10.306 1.00 58.88 81 ILE A O 1
#

Radius of gyration: 12.99 Å; chains: 1; bounding box: 34×18×37 Å